Protein AF-A0A3P8CJ05-F1 (afdb_monomer)

Sequence (90 aa):
MDSTKLTKCSTTSPNYSDKVNIEIPTDATVTNTENIDRQLKREHKRLLQIEEIEKKKQAGENLNKDQLIKLGHKQAVEQLIEQLTLLKTK

Foldseek 3Di:
DDDDPPDDDDDPDPPVDDDPPPDDDDDPPVVLLVVLVVLLVVLVVLLVLLVVLVVCVVVVHDDDPVSVVSVVCNVVSVVSNVVSVVVNVD

Secondary structure (DSSP, 8-state):
---------------------------TTHHHHHHHHHHHHHHHHHHHHHHHHHHHHHTT----HHHHHHHHTHHHHHHHHHHHHHHHH-

Organism: NCBI:txid48269

pLDDT: mean 74.0, std 17.7, range [35.59, 90.5]

Nearest PDB structures (foldseek):
  6jqa-assembly1_A  TM=5.608E-01  e=2.836E+00  Onion yellows phytoplasma OY-W

Radius of gyration: 19.13 Å; Cα contac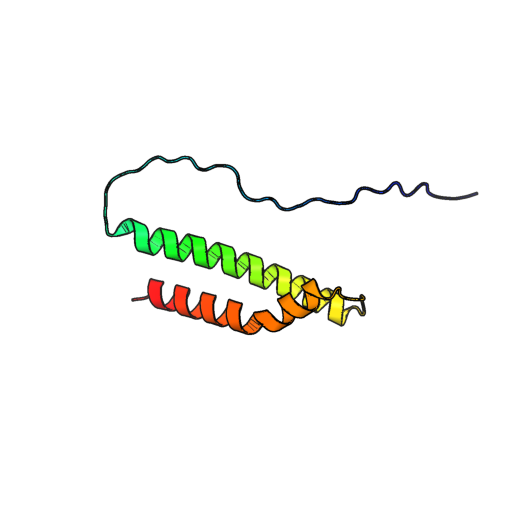ts (8 Å, |Δi|>4): 33; chains: 1; bounding box: 30×42×60 Å

Solvent-accessible surface area (backbone atoms only — not comparable to full-atom values): 5777 Å² total; per-residue (Å²): 136,84,79,85,87,82,77,86,80,81,82,86,73,84,76,85,78,86,81,87,79,86,77,87,77,93,54,98,70,59,60,57,59,56,48,42,52,54,49,40,55,50,38,52,54,52,47,54,53,32,52,52,52,48,50,39,50,73,72,66,48,88,74,52,72,70,53,52,52,46,49,71,43,45,65,60,40,51,52,50,40,50,52,42,51,54,66,71,76,108

Mean predicted aligned error: 13.38 Å

Stru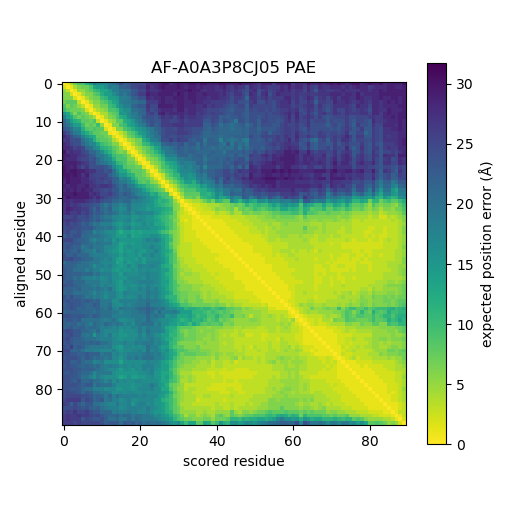cture (mmCIF, N/CA/C/O backbone):
data_AF-A0A3P8CJ05-F1
#
_entry.id   AF-A0A3P8CJ05-F1
#
loop_
_atom_site.group_PDB
_atom_site.id
_atom_site.type_symbol
_atom_site.label_atom_id
_atom_site.label_alt_id
_atom_site.label_comp_id
_atom_site.label_asym_id
_atom_site.label_entity_id
_atom_site.label_seq_id
_atom_site.pdbx_PDB_ins_code
_atom_site.Cartn_x
_atom_site.Cartn_y
_atom_site.Cartn_z
_atom_site.occupancy
_atom_site.B_iso_or_equiv
_atom_site.auth_seq_id
_atom_site.auth_comp_id
_atom_site.auth_asym_id
_atom_site.auth_atom_id
_atom_site.pdbx_PDB_model_num
ATOM 1 N N . MET A 1 1 ? -12.221 35.296 28.739 1.00 41.12 1 MET A N 1
ATOM 2 C CA . MET A 1 1 ? -13.044 34.136 29.110 1.00 41.12 1 MET A CA 1
ATOM 3 C C . MET A 1 1 ? -13.868 33.787 27.878 1.00 41.12 1 MET A C 1
ATOM 5 O O . MET A 1 1 ? -14.907 34.386 27.661 1.00 41.12 1 MET A O 1
ATOM 9 N N . ASP A 1 2 ? -13.229 33.194 26.869 1.00 46.22 2 ASP A N 1
ATOM 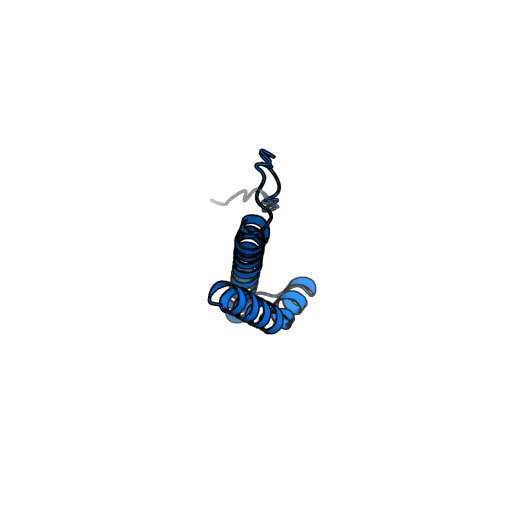10 C CA . ASP A 1 2 ? -13.178 31.728 26.667 1.00 46.22 2 ASP A CA 1
ATOM 11 C C . ASP A 1 2 ? -14.430 31.248 25.908 1.00 46.22 2 ASP A C 1
ATOM 13 O O . ASP A 1 2 ? -15.534 31.609 26.280 1.00 46.22 2 ASP A O 1
ATOM 17 N N . SER A 1 3 ? -14.389 30.490 24.813 1.00 49.00 3 SER A N 1
ATOM 18 C CA . SER A 1 3 ? -13.303 29.907 24.028 1.00 49.00 3 SER A CA 1
ATOM 19 C C . SER A 1 3 ? -13.835 29.645 22.599 1.00 49.00 3 SER A C 1
ATOM 21 O O . SER A 1 3 ? -15.029 29.446 22.383 1.00 49.00 3 SER A O 1
ATOM 23 N N . THR A 1 4 ? -12.926 29.697 21.623 1.00 53.09 4 THR A N 1
ATOM 24 C CA . THR A 1 4 ? -12.865 28.879 20.392 1.00 53.09 4 THR A CA 1
ATOM 25 C C . THR A 1 4 ? -14.171 28.445 19.692 1.00 53.09 4 THR A C 1
ATOM 27 O O . THR A 1 4 ? -14.715 27.364 19.911 1.00 53.09 4 THR A O 1
ATOM 30 N N . LYS A 1 5 ? -14.569 29.201 18.657 1.00 53.66 5 LYS A N 1
ATOM 31 C CA . LYS A 1 5 ? -15.345 28.643 17.535 1.00 53.66 5 LYS A CA 1
ATOM 32 C C . LYS A 1 5 ? -14.401 27.852 16.624 1.00 53.66 5 LYS A C 1
ATOM 34 O O . LYS A 1 5 ? -13.782 28.423 15.730 1.00 53.66 5 LYS A O 1
ATOM 39 N N . LEU A 1 6 ? -14.269 26.548 16.862 1.00 53.16 6 LEU A N 1
ATOM 40 C CA . LEU A 1 6 ? -13.570 25.648 15.945 1.00 53.16 6 LEU A CA 1
ATOM 41 C C . LEU A 1 6 ? -14.536 25.254 14.817 1.00 53.16 6 LEU A C 1
ATOM 43 O O . LEU A 1 6 ? -15.328 24.317 14.930 1.00 53.16 6 LEU A O 1
ATOM 47 N N . THR A 1 7 ? -14.531 26.057 13.755 1.00 55.41 7 THR A N 1
ATOM 48 C CA . THR A 1 7 ? -15.337 25.831 12.554 1.00 55.41 7 THR A CA 1
ATOM 49 C C . THR A 1 7 ? -14.770 24.663 11.753 1.00 55.41 7 THR A C 1
ATOM 51 O O . THR A 1 7 ? -13.573 24.561 11.498 1.00 55.41 7 THR A O 1
ATOM 54 N N . LYS A 1 8 ? -15.683 23.771 11.383 1.00 55.59 8 LYS A N 1
ATOM 55 C CA . LYS A 1 8 ? -15.491 22.533 10.638 1.00 55.59 8 LYS A CA 1
ATOM 56 C C . LYS A 1 8 ? -15.069 22.831 9.197 1.00 55.59 8 LYS A C 1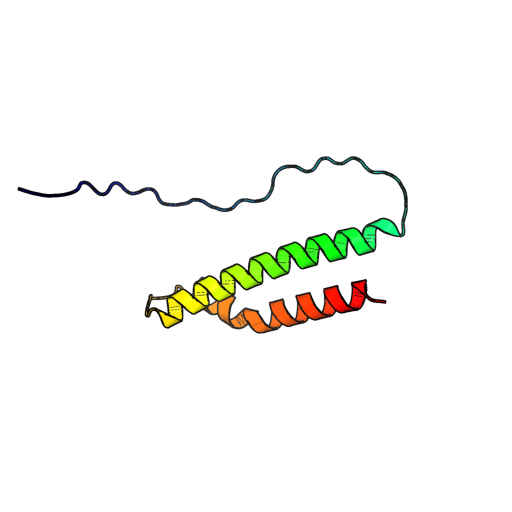
ATOM 58 O O . LYS A 1 8 ? -15.779 23.560 8.512 1.00 55.59 8 LYS A O 1
ATOM 63 N N . CYS A 1 9 ? -14.025 22.161 8.717 1.00 35.59 9 CYS A N 1
ATOM 64 C CA . CYS A 1 9 ? -13.817 21.920 7.289 1.00 35.59 9 CYS A CA 1
ATOM 65 C C . CYS A 1 9 ? -13.427 20.453 7.113 1.00 35.59 9 CYS A C 1
ATOM 67 O O . CYS A 1 9 ? -12.274 20.066 7.288 1.00 35.59 9 CYS A O 1
ATOM 69 N N . SER A 1 10 ? -14.425 19.626 6.829 1.00 43.00 10 SER A N 1
ATOM 70 C CA . SER A 1 10 ? -14.230 18.275 6.326 1.00 43.00 10 SER A CA 1
ATOM 71 C C . SER A 1 10 ? -13.713 18.314 4.881 1.00 43.00 10 SER A C 1
ATOM 73 O O . SER A 1 10 ? -13.914 19.291 4.163 1.00 43.00 10 SER A O 1
ATOM 75 N N . THR A 1 11 ? -13.106 17.196 4.476 1.00 48.31 11 THR A N 1
ATOM 76 C CA . THR A 1 11 ? -12.871 16.746 3.093 1.00 48.31 11 THR A CA 1
ATOM 77 C C . THR A 1 11 ? -11.882 17.543 2.240 1.00 48.31 11 THR A C 1
ATOM 79 O O . THR A 1 11 ? -12.275 18.254 1.323 1.00 48.31 11 THR A O 1
ATOM 82 N N . THR A 1 12 ? -10.587 17.263 2.406 1.00 47.12 12 THR A N 1
ATOM 83 C CA . THR A 1 12 ? -9.683 17.243 1.245 1.00 47.12 12 THR A CA 1
ATOM 84 C C . THR A 1 12 ? -9.612 15.807 0.750 1.00 47.12 12 THR A C 1
ATOM 86 O O . THR A 1 12 ? -8.775 15.017 1.181 1.00 47.12 12 THR A O 1
ATOM 89 N N . SER A 1 13 ? -10.548 15.449 -0.127 1.00 44.56 13 SER A N 1
ATOM 90 C CA . SER A 1 13 ? -10.407 14.285 -0.997 1.00 44.56 13 SER A CA 1
ATOM 91 C C . SER A 1 13 ? -9.127 14.465 -1.815 1.00 44.56 13 SER A C 1
ATOM 93 O O . SER A 1 13 ? -9.058 15.427 -2.582 1.00 44.56 13 SER A O 1
ATOM 95 N N . PRO A 1 14 ? -8.119 13.579 -1.734 1.00 46.50 14 PRO A N 1
ATOM 96 C CA . PRO A 1 14 ? -7.062 13.574 -2.725 1.00 46.50 14 PRO A CA 1
ATOM 97 C C . PRO A 1 14 ? -7.634 12.900 -3.976 1.00 46.50 14 PRO A C 1
ATOM 99 O O . PRO A 1 14 ? -7.336 11.747 -4.277 1.00 46.50 14 PRO A O 1
ATOM 102 N N . ASN A 1 15 ? -8.510 13.610 -4.692 1.00 46.62 15 ASN A N 1
ATOM 103 C CA . ASN A 1 15 ? -8.849 13.261 -6.061 1.00 46.62 15 ASN A CA 1
ATOM 104 C C . ASN A 1 15 ? -7.642 13.643 -6.925 1.00 46.62 15 ASN A C 1
ATOM 106 O O . ASN A 1 15 ? -7.564 14.733 -7.480 1.00 46.62 15 ASN A O 1
ATOM 110 N N . TYR A 1 16 ? -6.640 12.764 -6.949 1.00 45.62 16 TYR A N 1
ATOM 111 C CA . TYR A 1 16 ? -5.502 12.880 -7.853 1.00 45.62 16 TYR A CA 1
ATOM 112 C C . TYR A 1 16 ? -5.871 12.221 -9.181 1.00 45.62 16 TYR A C 1
ATOM 114 O O . TYR A 1 16 ? -5.366 11.156 -9.528 1.00 45.62 16 TYR A O 1
ATOM 122 N N . SER A 1 17 ? -6.796 12.849 -9.897 1.00 61.00 17 SER A N 1
ATOM 123 C CA . SER A 1 17 ? -7.141 12.469 -11.262 1.00 61.00 17 SER A CA 1
ATOM 124 C C . SER A 1 17 ? -7.398 13.746 -12.043 1.00 61.00 17 SER A C 1
ATOM 126 O O . SER A 1 17 ? -8.546 14.077 -12.265 1.00 61.00 17 SER A O 1
ATOM 128 N N . ASP A 1 18 ? -6.351 14.499 -12.387 1.00 57.22 18 ASP A N 1
ATOM 129 C CA . ASP A 1 18 ? -6.427 15.464 -13.491 1.00 57.22 18 ASP A CA 1
ATOM 130 C C . ASP A 1 18 ? -5.052 16.030 -13.838 1.00 57.22 18 ASP A C 1
ATOM 132 O O . ASP A 1 18 ? -4.580 16.973 -13.211 1.00 57.22 18 ASP A O 1
ATOM 136 N N . LYS A 1 19 ? -4.421 15.426 -14.848 1.00 53.69 19 LYS A N 1
ATOM 137 C CA . LYS A 1 19 ? -3.783 16.076 -16.010 1.00 53.69 19 LYS A CA 1
ATOM 138 C C . LYS A 1 19 ? -3.267 14.955 -16.921 1.00 53.69 19 LYS A C 1
ATOM 140 O O . LYS A 1 19 ? -2.094 14.594 -16.915 1.00 53.69 19 LYS A O 1
ATOM 145 N N . VAL A 1 20 ? -4.186 14.354 -17.670 1.00 49.09 20 VAL A N 1
ATOM 146 C CA . VAL A 1 20 ? -3.860 13.539 -18.844 1.00 49.09 20 VAL A CA 1
ATOM 147 C C . VAL A 1 20 ? -3.480 14.497 -19.972 1.00 49.09 20 VAL A C 1
ATOM 149 O O . VAL A 1 20 ? -4.356 15.016 -20.653 1.00 49.09 20 VAL A O 1
ATOM 152 N N . ASN A 1 21 ? -2.181 14.761 -20.147 1.00 51.19 21 ASN A N 1
ATOM 153 C CA . ASN A 1 21 ? -1.682 15.225 -21.440 1.00 51.19 21 ASN A CA 1
ATOM 154 C C . ASN A 1 21 ? -1.431 13.966 -22.274 1.00 51.19 21 ASN A C 1
ATOM 156 O O . ASN A 1 21 ? -0.478 13.224 -22.029 1.00 51.19 21 ASN A O 1
ATOM 160 N N . ILE A 1 22 ? -2.382 13.659 -23.153 1.00 54.41 22 ILE A N 1
ATOM 161 C CA . ILE A 1 22 ? -2.299 12.560 -24.111 1.00 54.41 22 ILE A CA 1
ATOM 162 C C . ILE A 1 22 ? -1.508 13.101 -25.297 1.00 54.41 22 ILE A C 1
ATOM 164 O O . ILE A 1 22 ? -2.073 13.607 -26.259 1.00 54.41 22 ILE A O 1
ATOM 168 N N . GLU A 1 23 ? -0.190 13.012 -25.206 1.00 52.69 23 GLU A N 1
ATOM 169 C CA . GLU A 1 23 ? 0.658 12.972 -26.388 1.00 52.69 23 GLU A CA 1
ATOM 170 C C . GLU A 1 23 ? 1.090 11.519 -26.527 1.00 52.69 23 GLU A C 1
ATOM 172 O O . GLU A 1 23 ? 1.744 10.959 -25.649 1.00 52.69 23 GLU A O 1
ATOM 177 N N . ILE A 1 24 ? 0.599 10.881 -27.586 1.00 63.94 24 ILE A N 1
ATOM 178 C CA . ILE A 1 24 ? 0.929 9.512 -27.966 1.00 63.94 24 ILE A CA 1
ATOM 179 C C . ILE A 1 24 ? 2.087 9.608 -28.963 1.00 63.94 24 ILE A C 1
ATOM 181 O O . ILE A 1 24 ? 1.843 10.001 -30.104 1.00 63.94 24 ILE A O 1
ATOM 185 N N . PRO A 1 25 ? 3.314 9.211 -28.588 1.00 53.94 25 PRO A N 1
ATOM 186 C CA . PRO A 1 25 ? 4.304 8.784 -29.558 1.00 53.94 25 PRO A CA 1
ATOM 187 C C . PRO A 1 25 ? 4.571 7.282 -29.395 1.00 53.94 25 PRO A C 1
ATOM 189 O O . PRO A 1 25 ? 5.184 6.817 -28.441 1.00 53.94 25 PRO A O 1
ATOM 192 N N . THR A 1 26 ? 4.015 6.529 -30.342 1.00 56.72 26 THR A N 1
ATOM 193 C CA . THR A 1 26 ? 4.664 5.436 -31.085 1.00 56.72 26 THR A CA 1
ATOM 194 C C . THR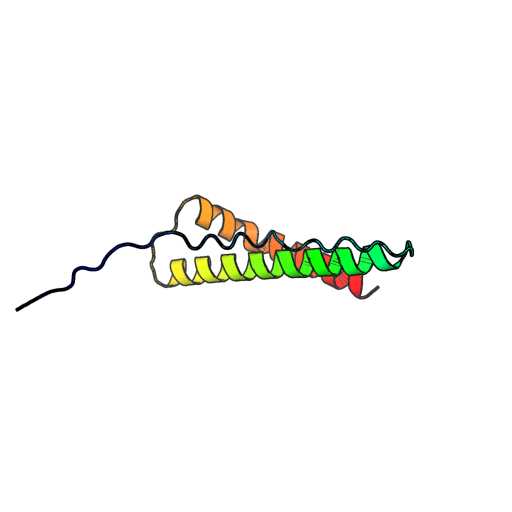 A 1 26 ? 5.973 4.858 -30.512 1.00 56.72 26 THR A C 1
ATOM 196 O O . THR A 1 26 ? 7.040 5.226 -30.990 1.00 56.72 26 THR A O 1
ATOM 199 N N . ASP A 1 27 ? 5.907 3.896 -29.585 1.00 45.56 27 ASP A N 1
ATOM 200 C CA . ASP A 1 27 ? 6.790 2.714 -29.617 1.00 45.56 27 ASP A CA 1
ATOM 201 C C . ASP A 1 27 ? 6.285 1.611 -28.667 1.00 45.56 27 ASP A C 1
ATOM 203 O O . ASP A 1 27 ? 6.107 1.821 -27.465 1.00 45.56 27 ASP A O 1
ATOM 207 N N . ALA A 1 28 ? 6.017 0.418 -29.197 1.00 55.19 28 ALA A N 1
ATOM 208 C CA . ALA A 1 28 ? 5.271 -0.652 -28.518 1.00 55.19 28 ALA A CA 1
ATOM 209 C C . ALA A 1 28 ? 6.038 -1.366 -27.377 1.00 55.19 28 ALA A C 1
ATOM 211 O O . ALA A 1 28 ? 5.534 -2.324 -26.794 1.00 55.19 28 ALA A O 1
ATOM 212 N N . THR A 1 29 ? 7.241 -0.904 -27.034 1.00 50.81 29 THR A N 1
ATOM 213 C CA . THR A 1 29 ? 8.073 -1.428 -25.936 1.00 50.81 29 THR A CA 1
ATOM 214 C C . THR A 1 29 ? 8.165 -0.471 -24.741 1.00 50.81 29 THR A C 1
ATOM 216 O O . THR A 1 29 ? 8.358 -0.922 -23.613 1.00 50.81 29 THR A O 1
ATOM 219 N N . VAL A 1 30 ? 7.932 0.832 -24.940 1.00 54.78 30 VAL A N 1
ATOM 220 C CA . VAL A 1 30 ? 8.003 1.866 -23.885 1.00 54.78 30 VAL A CA 1
ATOM 221 C C . VAL A 1 30 ? 6.763 1.838 -22.977 1.00 54.78 30 VAL A C 1
ATOM 223 O O . VAL A 1 30 ? 6.836 2.121 -21.779 1.00 54.78 30 VAL A O 1
ATOM 226 N N . THR A 1 31 ? 5.619 1.395 -23.506 1.00 57.28 31 THR A N 1
ATOM 227 C CA . THR A 1 31 ? 4.334 1.397 -22.791 1.00 57.28 31 THR A CA 1
ATOM 228 C C . THR A 1 31 ? 4.286 0.462 -21.585 1.00 57.28 31 THR A C 1
ATOM 230 O O . THR A 1 31 ? 3.514 0.717 -20.663 1.00 57.28 31 THR A O 1
ATOM 233 N N . ASN A 1 32 ? 5.066 -0.626 -21.563 1.00 67.62 32 ASN A N 1
ATOM 234 C CA . ASN A 1 32 ? 5.011 -1.586 -20.458 1.00 67.62 32 ASN A CA 1
ATOM 235 C C . ASN A 1 32 ? 5.714 -1.031 -19.212 1.00 67.62 32 ASN A C 1
ATOM 237 O O . ASN A 1 32 ? 5.120 -0.972 -18.138 1.00 67.62 32 ASN A O 1
ATOM 241 N N . THR A 1 33 ? 6.933 -0.518 -19.373 1.00 72.50 33 THR A N 1
ATOM 242 C CA . THR A 1 33 ? 7.726 0.037 -18.267 1.00 72.50 33 THR A CA 1
ATOM 243 C C . THR A 1 33 ? 7.067 1.273 -17.657 1.00 72.50 33 THR A C 1
ATOM 245 O O . THR A 1 33 ? 6.965 1.375 -16.435 1.00 72.50 33 THR A O 1
ATOM 248 N N . GLU A 1 34 ? 6.528 2.184 -18.475 1.00 74.06 34 GLU A N 1
ATOM 249 C CA . GLU A 1 34 ? 5.795 3.350 -17.964 1.00 74.06 34 GLU A CA 1
ATOM 250 C C . GLU A 1 34 ? 4.503 2.964 -17.232 1.00 74.06 34 GLU A C 1
ATOM 252 O O . GLU A 1 34 ? 4.111 3.610 -16.255 1.00 74.06 34 GLU A O 1
ATOM 257 N N . ASN A 1 35 ? 3.822 1.909 -17.683 1.00 81.50 35 ASN A N 1
ATOM 258 C CA . ASN A 1 35 ? 2.621 1.404 -17.027 1.00 81.50 35 ASN A CA 1
ATOM 259 C C . ASN A 1 35 ? 2.962 0.732 -15.689 1.00 81.50 35 ASN A C 1
ATOM 261 O O . ASN A 1 35 ? 2.307 1.026 -14.686 1.00 81.50 35 ASN A O 1
ATOM 265 N N . ILE A 1 36 ? 4.033 -0.068 -15.646 1.00 84.31 36 ILE A N 1
ATOM 266 C CA . ILE A 1 36 ? 4.594 -0.634 -14.413 1.00 84.31 36 ILE A CA 1
ATOM 267 C C . ILE A 1 36 ? 4.928 0.495 -13.436 1.00 84.31 36 ILE A C 1
ATOM 269 O O . ILE A 1 36 ? 4.445 0.475 -12.309 1.00 84.31 36 ILE A O 1
ATOM 273 N N . ASP A 1 37 ? 5.630 1.543 -13.872 1.00 83.62 37 ASP A N 1
ATOM 274 C CA . ASP A 1 37 ? 5.983 2.684 -13.020 1.00 83.62 37 ASP A CA 1
ATOM 275 C C . ASP A 1 37 ? 4.754 3.454 -12.507 1.00 83.62 37 ASP A C 1
ATOM 277 O O . ASP A 1 37 ? 4.711 3.880 -11.347 1.00 83.62 37 ASP A O 1
ATOM 281 N N . ARG A 1 38 ? 3.716 3.627 -13.336 1.00 84.75 38 ARG A N 1
ATOM 282 C CA . ARG A 1 38 ? 2.440 4.231 -12.910 1.00 84.75 38 ARG A CA 1
ATOM 283 C C . ARG A 1 38 ? 1.700 3.353 -11.900 1.00 84.75 38 ARG A C 1
ATOM 285 O O . ARG A 1 38 ? 1.095 3.887 -10.970 1.00 84.75 38 ARG A O 1
ATOM 292 N N . GLN A 1 39 ? 1.704 2.032 -12.073 1.00 84.88 39 GLN A N 1
ATOM 293 C CA . GLN A 1 39 ? 1.116 1.095 -11.111 1.00 84.88 39 GLN A CA 1
ATOM 294 C C . GLN A 1 39 ? 1.898 1.092 -9.795 1.00 84.88 39 GLN A C 1
ATOM 296 O O . GLN A 1 39 ? 1.301 1.278 -8.741 1.00 84.88 39 GLN A O 1
ATOM 301 N N . LEU A 1 40 ? 3.226 1.038 -9.859 1.00 88.06 40 LEU A N 1
ATOM 302 C CA . LEU A 1 40 ? 4.125 1.050 -8.709 1.00 88.06 40 LEU A CA 1
ATOM 303 C C . LEU A 1 40 ? 3.915 2.323 -7.863 1.00 88.06 40 LEU A C 1
ATOM 305 O O . LEU A 1 40 ? 3.718 2.255 -6.651 1.00 88.06 40 LEU A O 1
ATOM 309 N N . LYS A 1 41 ? 3.809 3.495 -8.507 1.00 88.06 41 LYS A N 1
ATOM 310 C CA . LYS A 1 41 ? 3.459 4.759 -7.827 1.00 88.06 41 LYS A CA 1
ATOM 311 C C . LYS A 1 41 ? 2.082 4.725 -7.155 1.00 88.06 41 LYS A C 1
ATOM 313 O O . LYS A 1 41 ? 1.918 5.312 -6.084 1.00 88.06 41 LYS A O 1
ATOM 318 N N . ARG A 1 42 ? 1.080 4.094 -7.777 1.00 87.88 42 ARG A N 1
ATOM 319 C CA . ARG A 1 42 ? -0.272 3.966 -7.200 1.00 87.88 42 ARG A CA 1
ATOM 320 C C . ARG A 1 42 ? -0.269 3.057 -5.977 1.00 87.88 42 ARG A C 1
ATOM 322 O O . ARG A 1 42 ? -0.813 3.451 -4.947 1.00 87.88 42 ARG A O 1
ATOM 329 N N . GLU A 1 43 ? 0.386 1.906 -6.063 1.00 88.25 43 GLU A N 1
ATOM 330 C CA . GLU A 1 43 ? 0.445 0.954 -4.956 1.00 88.25 43 GLU A CA 1
ATOM 331 C C . GLU A 1 43 ? 1.297 1.475 -3.793 1.00 88.25 43 GLU A C 1
ATOM 333 O O . GLU A 1 43 ? 0.873 1.362 -2.649 1.00 88.25 43 GLU A O 1
ATOM 338 N N . HIS A 1 44 ? 2.404 2.189 -4.041 1.00 88.69 44 HIS A N 1
ATOM 339 C CA . HIS A 1 44 ? 3.127 2.878 -2.961 1.00 88.69 44 HIS A CA 1
ATOM 340 C C . HIS A 1 44 ? 2.265 3.913 -2.238 1.00 88.69 44 HIS A C 1
ATOM 342 O O . HIS A 1 44 ? 2.274 3.975 -1.010 1.00 88.69 44 HIS A O 1
ATOM 348 N N . LYS A 1 45 ? 1.487 4.720 -2.973 1.00 90.38 45 LYS A N 1
ATOM 349 C CA . LYS A 1 45 ? 0.548 5.662 -2.343 1.00 90.38 45 LYS A CA 1
ATOM 350 C C . LYS A 1 45 ? -0.483 4.928 -1.490 1.00 90.38 45 LYS A C 1
ATOM 352 O O . LYS A 1 45 ? -0.823 5.397 -0.406 1.00 90.38 45 LYS A O 1
ATOM 357 N N . ARG A 1 46 ? -0.975 3.786 -1.968 1.00 8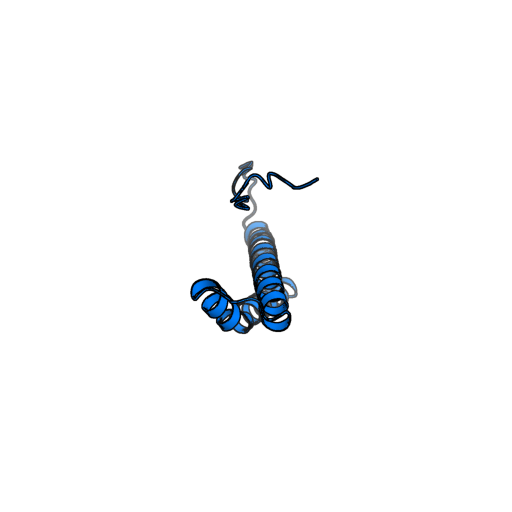8.00 46 ARG A N 1
ATOM 358 C CA . ARG A 1 46 ? -1.916 2.947 -1.226 1.00 88.00 46 ARG A CA 1
ATOM 359 C C . ARG A 1 46 ? -1.278 2.368 0.036 1.00 88.00 46 ARG A C 1
ATOM 361 O O . ARG A 1 46 ? -1.916 2.400 1.083 1.00 88.00 46 ARG A O 1
ATOM 368 N N . LEU A 1 47 ? -0.026 1.924 -0.041 1.00 89.81 47 LEU A N 1
ATOM 369 C CA . LEU A 1 47 ? 0.733 1.426 1.103 1.00 89.81 47 LEU A CA 1
ATOM 370 C C . LEU A 1 47 ? 0.909 2.511 2.174 1.00 89.81 47 LEU A C 1
ATOM 372 O O . LEU A 1 47 ? 0.584 2.274 3.331 1.00 89.81 47 LEU A O 1
ATOM 376 N N . LEU A 1 48 ? 1.294 3.731 1.784 1.00 89.38 48 LEU A N 1
ATOM 377 C CA . LEU A 1 48 ? 1.419 4.868 2.708 1.00 89.38 48 LEU A CA 1
ATOM 378 C C . LEU A 1 48 ? 0.100 5.194 3.423 1.00 89.38 48 LEU A C 1
ATOM 380 O O . LEU A 1 48 ? 0.090 5.469 4.620 1.00 89.38 48 LEU A O 1
ATOM 384 N N . GLN A 1 49 ? -1.030 5.139 2.711 1.00 89.81 49 GLN A N 1
ATOM 385 C CA . GLN A 1 49 ? -2.347 5.330 3.329 1.00 89.81 49 GLN A CA 1
ATOM 386 C C . GLN A 1 49 ? -2.658 4.235 4.352 1.00 89.81 49 GLN A C 1
ATOM 388 O O . GLN A 1 49 ? -3.253 4.511 5.392 1.00 89.81 49 GLN A O 1
ATOM 393 N N . ILE A 1 50 ? -2.273 2.993 4.059 1.00 88.69 50 ILE A N 1
ATOM 394 C CA . ILE A 1 50 ? -2.453 1.865 4.970 1.00 88.69 50 ILE A CA 1
ATOM 395 C C . ILE A 1 50 ? -1.567 2.028 6.213 1.00 88.69 50 ILE A C 1
ATOM 397 O O . ILE A 1 50 ? -2.057 1.829 7.321 1.00 88.69 50 ILE A O 1
ATOM 401 N N . GLU A 1 51 ? -0.317 2.467 6.062 1.00 89.38 51 GLU A N 1
ATOM 402 C CA . GLU A 1 51 ? 0.570 2.786 7.189 1.00 89.38 51 GLU A CA 1
ATOM 403 C C . GLU A 1 51 ? 0.035 3.934 8.050 1.00 89.38 51 GLU A C 1
ATOM 405 O O . GLU A 1 51 ? 0.126 3.891 9.274 1.00 89.38 51 GLU A O 1
ATOM 410 N N . GLU A 1 52 ? -0.552 4.968 7.444 1.00 89.56 52 GLU A N 1
ATOM 411 C CA . GLU A 1 52 ? -1.182 6.053 8.199 1.00 89.56 52 GLU A CA 1
ATOM 412 C C . GLU A 1 52 ? -2.367 5.532 9.024 1.00 89.56 52 GLU A C 1
ATOM 414 O O . GLU A 1 52 ? -2.518 5.879 10.196 1.00 89.56 52 GLU A O 1
ATOM 419 N N . ILE A 1 53 ? -3.185 4.653 8.439 1.00 88.81 53 ILE A N 1
ATOM 420 C CA . ILE A 1 53 ? -4.273 3.971 9.147 1.00 88.81 53 ILE A CA 1
ATOM 421 C C . ILE A 1 53 ? -3.716 3.088 10.278 1.00 88.81 53 ILE A C 1
ATOM 423 O O . ILE A 1 53 ? -4.292 3.045 11.364 1.00 88.81 53 ILE A O 1
ATOM 427 N N . GLU A 1 54 ? -2.589 2.410 10.063 1.00 88.75 54 GLU A N 1
ATOM 428 C CA . GLU A 1 54 ? -1.925 1.588 11.079 1.00 88.75 54 GLU A CA 1
ATOM 429 C C . GLU A 1 54 ? -1.414 2.436 12.246 1.00 88.75 54 GLU A C 1
ATOM 431 O O . GLU A 1 54 ? -1.634 2.086 13.404 1.00 88.75 54 GLU A O 1
ATOM 436 N N . LYS A 1 55 ? -0.817 3.597 11.960 1.00 89.69 55 LYS A N 1
ATOM 437 C CA . LYS A 1 55 ? -0.400 4.564 12.983 1.00 89.69 55 LYS A CA 1
ATOM 438 C C . LYS A 1 55 ? -1.586 5.068 13.796 1.00 89.69 55 LYS A C 1
ATOM 440 O O . LYS A 1 55 ? -1.492 5.122 15.016 1.00 89.69 55 LYS A O 1
ATOM 445 N N . LYS A 1 56 ? -2.720 5.362 13.151 1.00 87.19 56 LYS A N 1
ATOM 446 C CA . LYS A 1 56 ? -3.968 5.735 13.842 1.00 87.19 56 LYS A CA 1
ATOM 447 C C . LYS A 1 56 ? -4.471 4.606 14.742 1.00 87.19 56 LYS A C 1
ATOM 449 O O . LYS A 1 56 ? -4.801 4.850 15.898 1.00 87.19 56 LYS A O 1
ATOM 454 N N . LYS A 1 57 ? -4.415 3.355 14.265 1.00 88.12 57 LYS A N 1
ATOM 455 C CA . LYS A 1 57 ? -4.709 2.165 15.084 1.00 88.12 57 LYS A CA 1
ATOM 456 C C . LYS A 1 57 ? -3.819 2.097 16.326 1.0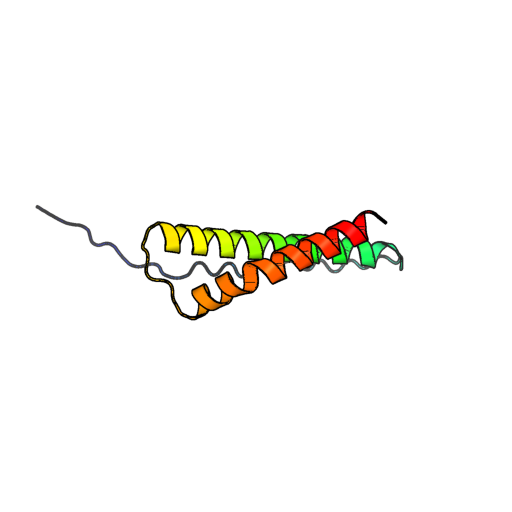0 88.12 57 LYS A C 1
ATOM 458 O O . LYS A 1 57 ? -4.314 1.855 17.420 1.00 88.12 57 LYS A O 1
ATOM 463 N N . GLN A 1 58 ? -2.509 2.285 16.151 1.00 87.25 58 GLN A N 1
ATOM 464 C CA . GLN A 1 58 ? -1.524 2.232 17.236 1.00 87.25 58 GLN A CA 1
ATOM 465 C C . GLN A 1 58 ? -1.681 3.395 18.219 1.00 87.25 58 GLN A C 1
ATOM 467 O O . GLN A 1 58 ? -1.507 3.203 19.417 1.00 87.25 58 GLN A O 1
ATOM 472 N N . ALA A 1 59 ? -2.072 4.574 17.732 1.00 89.69 59 ALA A N 1
ATOM 473 C CA . ALA A 1 59 ? -2.412 5.733 18.552 1.00 89.69 59 ALA A CA 1
ATOM 474 C C . ALA A 1 59 ? -3.710 5.543 19.365 1.00 89.69 59 ALA A C 1
ATOM 476 O O . ALA A 1 59 ? -4.057 6.405 20.169 1.00 89.69 59 ALA A O 1
ATOM 477 N N . GLY A 1 60 ? -4.426 4.429 19.172 1.00 86.81 60 GLY A N 1
ATOM 478 C CA . GLY A 1 60 ? -5.686 4.140 19.851 1.00 86.81 60 GLY A CA 1
ATOM 479 C C . GLY A 1 60 ? -6.890 4.858 19.238 1.00 86.81 60 GLY A C 1
ATOM 480 O O . GLY A 1 60 ? -7.945 4.918 19.869 1.00 86.81 60 GLY A O 1
ATOM 481 N N . GLU A 1 61 ? -6.765 5.398 18.020 1.00 87.19 61 GLU A N 1
ATOM 482 C CA . GLU A 1 61 ? -7.903 5.961 17.298 1.00 87.19 61 GLU A CA 1
ATOM 483 C C . GLU A 1 61 ? -8.839 4.857 16.800 1.00 87.19 61 GLU A C 1
ATOM 485 O O . GLU A 1 61 ? -8.426 3.769 16.385 1.00 87.19 61 GLU A O 1
ATOM 490 N N . ASN A 1 62 ? -10.136 5.158 16.810 1.00 88.06 62 ASN A N 1
ATOM 491 C CA . ASN A 1 62 ? -11.155 4.212 16.391 1.00 88.06 62 ASN A CA 1
ATOM 492 C C . ASN A 1 62 ? -11.235 4.171 14.857 1.00 88.06 62 ASN A C 1
ATOM 494 O O . ASN A 1 62 ? -11.633 5.146 14.217 1.00 88.06 62 ASN A O 1
ATOM 498 N N . LEU A 1 63 ? -10.836 3.045 14.266 1.00 87.94 63 LEU A N 1
ATOM 499 C CA . LEU A 1 63 ? -10.841 2.862 12.819 1.00 87.94 63 LEU A CA 1
ATOM 500 C C . LEU A 1 63 ? -12.228 2.483 12.301 1.00 87.94 63 LEU A C 1
ATOM 502 O O . LEU A 1 63 ? -12.907 1.620 12.856 1.00 87.94 63 LEU A O 1
ATOM 506 N N . ASN A 1 64 ? -12.621 3.066 11.171 1.00 90.50 64 ASN A N 1
ATOM 507 C CA . ASN A 1 64 ? -13.832 2.653 10.467 1.00 90.50 64 ASN A CA 1
ATOM 508 C C . ASN A 1 64 ? -13.639 1.278 9.787 1.00 90.50 64 ASN A C 1
ATOM 510 O O . ASN A 1 64 ? -12.519 0.871 9.469 1.00 90.50 64 ASN A O 1
ATOM 514 N N . LYS A 1 65 ? -14.740 0.583 9.482 1.00 89.31 65 LYS A N 1
ATOM 515 C CA . LYS A 1 65 ? -14.767 -0.709 8.773 1.00 89.31 65 LYS A CA 1
ATOM 516 C C . LYS A 1 65 ? -13.942 -0.673 7.484 1.00 89.31 65 LYS A C 1
ATOM 518 O O . LYS A 1 65 ? -13.120 -1.554 7.260 1.00 89.31 65 LYS A O 1
ATOM 523 N N . ASP A 1 66 ? -14.070 0.393 6.699 1.00 86.19 66 ASP A N 1
ATOM 524 C CA . ASP A 1 66 ? -13.313 0.562 5.452 1.00 86.19 66 ASP A CA 1
ATOM 525 C C . ASP A 1 66 ? -11.800 0.676 5.683 1.00 86.19 66 ASP A C 1
ATOM 527 O O . ASP A 1 66 ? -11.000 0.203 4.878 1.00 86.19 66 ASP A O 1
ATOM 531 N N . GLN A 1 67 ? -11.384 1.298 6.788 1.00 88.50 67 GLN A N 1
ATOM 532 C CA . GLN A 1 67 ? -9.973 1.429 7.152 1.00 88.50 67 GLN A CA 1
ATOM 533 C C . GLN A 1 67 ? -9.395 0.089 7.618 1.00 88.50 67 GLN A C 1
ATOM 535 O O . GLN A 1 67 ? -8.272 -0.252 7.251 1.00 88.50 67 GLN A O 1
ATOM 540 N N . LEU A 1 68 ? -10.177 -0.701 8.359 1.00 87.56 68 LEU A N 1
ATOM 541 C CA . LEU A 1 68 ? -9.805 -2.061 8.756 1.00 87.56 68 LEU A CA 1
ATOM 542 C C . LEU A 1 68 ? -9.664 -2.990 7.544 1.00 87.56 68 LEU A C 1
ATOM 544 O O . LEU A 1 68 ? -8.706 -3.755 7.470 1.00 87.56 68 LEU A O 1
ATOM 548 N N . ILE A 1 69 ? -10.563 -2.878 6.563 1.00 89.56 69 ILE A N 1
ATOM 549 C CA . ILE A 1 69 ? -10.454 -3.616 5.297 1.00 89.56 69 ILE A CA 1
ATOM 550 C C . ILE A 1 69 ? -9.170 -3.213 4.558 1.00 89.56 69 ILE A C 1
ATOM 552 O O . ILE A 1 69 ? -8.409 -4.076 4.124 1.00 89.56 69 ILE A O 1
ATOM 556 N N . LYS 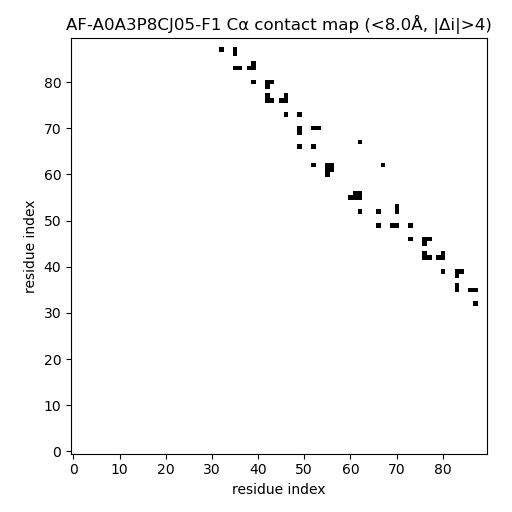A 1 70 ? -8.872 -1.908 4.470 1.00 86.94 70 LYS A N 1
ATOM 557 C CA . LYS A 1 70 ? -7.623 -1.413 3.863 1.00 86.94 70 LYS A CA 1
ATOM 558 C C . LYS A 1 70 ? -6.377 -1.950 4.572 1.00 86.94 70 LYS A C 1
ATOM 560 O O . LYS A 1 70 ? -5.443 -2.347 3.885 1.00 86.94 70 LYS A O 1
ATOM 565 N N . LEU A 1 71 ? -6.380 -2.022 5.906 1.00 86.44 71 LEU A N 1
ATOM 566 C CA . LEU A 1 71 ? -5.304 -2.659 6.675 1.00 86.44 71 LEU A CA 1
ATOM 567 C C . LEU A 1 71 ? -5.135 -4.137 6.327 1.00 86.44 71 LEU A C 1
ATOM 569 O O . LEU A 1 71 ? -4.009 -4.589 6.146 1.00 86.44 71 LEU A O 1
ATOM 573 N N . GLY A 1 72 ? -6.234 -4.880 6.181 1.00 86.69 72 GLY A N 1
ATOM 574 C CA . GLY A 1 72 ? -6.183 -6.287 5.773 1.00 86.69 72 GLY A CA 1
ATOM 575 C C . GLY A 1 72 ? -5.556 -6.492 4.391 1.00 86.69 72 GLY A C 1
ATOM 576 O O . GLY A 1 72 ? -4.969 -7.533 4.123 1.00 86.69 72 GLY A O 1
ATOM 577 N N . HIS A 1 73 ? -5.627 -5.485 3.518 1.00 87.69 73 HIS A N 1
ATOM 578 C CA . HIS A 1 73 ? -5.071 -5.548 2.167 1.00 87.69 73 HIS A CA 1
ATOM 579 C C . HIS A 1 73 ? -3.595 -5.120 2.093 1.00 87.69 73 HIS A C 1
ATOM 581 O O . HIS A 1 73 ? -3.035 -5.133 0.998 1.00 87.69 73 HIS A O 1
ATOM 587 N N . LYS A 1 74 ? -2.947 -4.766 3.217 1.00 86.81 74 LYS A N 1
ATOM 588 C CA . LYS A 1 74 ? -1.535 -4.334 3.261 1.00 86.81 74 LYS A CA 1
ATOM 589 C C . LYS A 1 74 ? -0.612 -5.307 2.529 1.00 86.81 74 LYS A C 1
ATOM 591 O O . LYS A 1 74 ? 0.084 -4.914 1.600 1.00 86.81 74 LYS A O 1
ATOM 596 N N . GLN A 1 75 ? -0.698 -6.586 2.885 1.00 88.31 75 GLN A N 1
ATOM 597 C CA . GLN A 1 75 ? 0.145 -7.632 2.314 1.00 88.31 75 GLN A CA 1
ATOM 598 C C . GLN A 1 75 ? -0.062 -7.791 0.800 1.00 88.31 75 GLN A C 1
ATOM 600 O O . GLN A 1 75 ? 0.896 -7.995 0.064 1.00 88.31 75 GLN A O 1
ATOM 605 N N . ALA A 1 76 ? -1.300 -7.661 0.314 1.00 87.62 76 ALA A N 1
ATOM 606 C CA . ALA A 1 76 ? -1.588 -7.739 -1.118 1.00 87.62 76 ALA A CA 1
ATOM 607 C C . ALA A 1 76 ? -0.975 -6.558 -1.891 1.00 87.62 76 ALA A C 1
ATOM 609 O O . ALA A 1 76 ? -0.482 -6.735 -3.002 1.00 87.62 76 ALA A O 1
ATOM 610 N N . VAL A 1 77 ? -0.978 -5.361 -1.293 1.00 88.31 77 VAL A N 1
ATOM 611 C CA . VAL A 1 77 ? -0.345 -4.166 -1.871 1.00 88.31 77 VAL A CA 1
ATOM 612 C C . VAL A 1 77 ? 1.179 -4.317 -1.898 1.00 88.31 77 VAL A C 1
ATOM 614 O O . VAL A 1 77 ? 1.795 -4.027 -2.919 1.00 88.31 77 VAL A O 1
ATOM 617 N N . GLU A 1 78 ? 1.789 -4.823 -0.823 1.00 89.19 78 GLU A N 1
ATOM 618 C CA . GLU A 1 78 ? 3.235 -5.095 -0.761 1.00 89.19 78 GLU A CA 1
ATOM 619 C C . GLU A 1 78 ? 3.668 -6.127 -1.811 1.00 89.19 78 GLU A C 1
ATOM 621 O O . GLU A 1 78 ? 4.603 -5.873 -2.570 1.00 89.19 78 GLU A O 1
ATOM 626 N N . GLN A 1 79 ? 2.937 -7.240 -1.928 1.00 90.31 79 GLN A N 1
ATOM 627 C CA . GLN A 1 79 ? 3.195 -8.264 -2.945 1.00 90.31 79 GLN A CA 1
ATOM 628 C C . GLN A 1 79 ? 3.093 -7.701 -4.366 1.00 90.31 79 GLN A C 1
ATOM 630 O O . GLN A 1 79 ? 3.901 -8.043 -5.228 1.00 90.31 79 GLN A O 1
ATOM 635 N N . LEU A 1 80 ? 2.122 -6.822 -4.627 1.00 88.00 80 LEU A N 1
ATOM 636 C CA . LEU A 1 80 ? 1.970 -6.201 -5.939 1.00 88.00 80 LEU A CA 1
ATOM 637 C C . LEU A 1 80 ? 3.131 -5.243 -6.254 1.00 88.00 80 LEU A C 1
ATOM 639 O O . LEU A 1 80 ? 3.635 -5.248 -7.375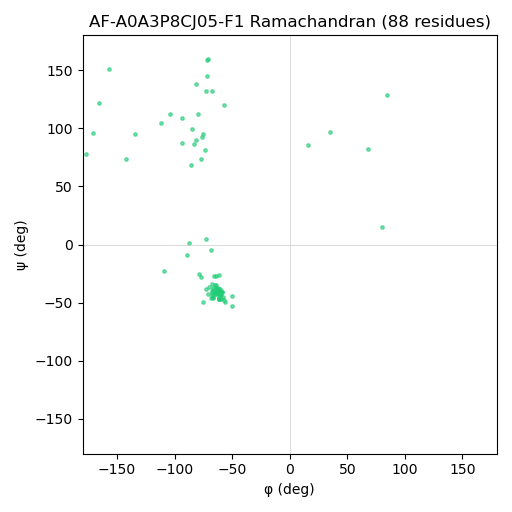 1.00 88.00 80 LEU A O 1
ATOM 643 N N . ILE A 1 81 ? 3.603 -4.468 -5.272 1.00 89.62 81 ILE A N 1
ATOM 644 C CA . ILE A 1 81 ? 4.800 -3.621 -5.424 1.00 89.62 81 ILE A CA 1
ATOM 645 C C . ILE A 1 81 ? 6.029 -4.479 -5.732 1.00 89.62 81 ILE A C 1
ATOM 647 O O . ILE A 1 81 ? 6.794 -4.143 -6.637 1.00 89.62 81 ILE A O 1
ATOM 651 N N . GLU A 1 82 ? 6.215 -5.587 -5.016 1.00 89.88 82 GLU A N 1
ATOM 652 C CA . GLU A 1 82 ? 7.334 -6.506 -5.231 1.00 89.88 82 GLU A CA 1
ATOM 653 C C . GLU A 1 82 ? 7.300 -7.109 -6.643 1.00 89.88 82 GLU A C 1
ATOM 655 O O . GLU A 1 82 ? 8.298 -7.054 -7.363 1.00 89.88 82 GLU A O 1
ATOM 660 N N . GLN A 1 83 ? 6.137 -7.593 -7.092 1.00 88.25 83 GLN A N 1
ATOM 661 C CA . GLN A 1 83 ? 5.953 -8.133 -8.443 1.00 88.25 83 GLN A CA 1
ATOM 662 C C . GLN A 1 83 ? 6.257 -7.096 -9.529 1.00 88.25 83 GLN A C 1
ATOM 664 O O . GLN A 1 83 ? 6.981 -7.391 -10.481 1.00 88.25 83 GLN A O 1
ATOM 669 N N . LEU A 1 84 ? 5.735 -5.874 -9.383 1.00 86.75 84 LEU A N 1
ATOM 670 C CA . LEU A 1 84 ? 5.979 -4.779 -10.325 1.00 86.75 84 LEU A CA 1
ATOM 671 C C . LEU A 1 84 ? 7.456 -4.369 -10.348 1.00 86.75 84 LEU A C 1
ATOM 673 O O . LEU A 1 84 ? 8.002 -4.085 -11.413 1.00 86.75 84 LEU A O 1
ATOM 677 N N . THR A 1 85 ? 8.120 -4.383 -9.193 1.00 87.50 85 THR A N 1
ATOM 678 C CA . THR A 1 85 ? 9.555 -4.091 -9.091 1.00 87.50 85 THR A CA 1
ATOM 679 C C . THR A 1 85 ? 10.380 -5.171 -9.786 1.00 87.50 85 THR A C 1
ATOM 681 O O . THR A 1 85 ? 11.260 -4.849 -10.582 1.00 87.50 85 THR A O 1
ATOM 684 N N . LEU A 1 86 ? 10.056 -6.449 -9.567 1.00 87.44 86 LEU A N 1
ATOM 685 C CA . LEU A 1 86 ? 10.735 -7.574 -10.210 1.00 87.44 86 LEU A CA 1
ATOM 686 C C . LEU A 1 86 ? 10.582 -7.542 -11.739 1.00 87.44 86 LEU A C 1
ATOM 688 O O . LEU A 1 86 ? 11.545 -7.793 -12.465 1.00 87.44 86 LEU A O 1
ATOM 692 N N . LEU A 1 87 ? 9.388 -7.194 -12.228 1.00 82.62 87 LEU A N 1
ATOM 693 C CA . LEU A 1 87 ? 9.093 -7.030 -13.656 1.00 82.62 87 LEU A CA 1
ATOM 694 C C . LEU A 1 87 ? 9.879 -5.885 -14.304 1.00 82.62 87 LEU A C 1
ATOM 696 O O . LEU A 1 87 ? 10.144 -5.947 -15.496 1.00 82.62 87 LEU A O 1
ATOM 700 N N . LYS A 1 88 ? 10.265 -4.860 -13.537 1.00 80.06 88 LYS A N 1
ATOM 701 C CA . LYS A 1 88 ? 11.098 -3.751 -14.020 1.00 80.06 88 LYS A CA 1
ATOM 702 C C . LYS A 1 88 ? 12.585 -4.111 -14.112 1.00 80.06 88 LYS A C 1
ATOM 704 O O . LYS A 1 88 ? 13.322 -3.477 -14.858 1.00 80.06 88 LYS A O 1
ATOM 709 N N . THR A 1 89 ? 13.037 -5.079 -13.316 1.00 74.31 89 THR A N 1
ATOM 710 C CA . THR A 1 89 ? 14.455 -5.478 -13.242 1.00 74.31 89 THR A CA 1
ATOM 711 C C . THR A 1 89 ? 14.867 -6.573 -14.232 1.00 74.31 89 THR A C 1
ATOM 713 O O . THR A 1 89 ? 16.058 -6.860 -14.325 1.00 74.31 89 THR A O 1
ATOM 716 N N . LYS A 1 90 ? 13.912 -7.197 -14.933 1.00 55.16 90 LYS A N 1
ATOM 717 C CA . LYS A 1 90 ? 14.155 -8.191 -15.992 1.00 55.16 90 LYS A CA 1
ATOM 718 C C . LYS A 1 90 ? 14.129 -7.543 -17.368 1.00 55.16 90 LYS A C 1
ATOM 720 O O . LYS A 1 90 ? 14.911 -8.018 -18.217 1.00 55.16 90 LYS A O 1
#